Protein AF-A0A2V6G7N1-F1 (afdb_monomer_lite)

Foldseek 3Di:
DDDDPPPPPPPDQQDDDDPPVVLVVQLVPCVPVPVSVVVSVVVVCVRCVRNVLSVCVVVVDDNVVD

Structure (mmCIF, N/CA/C/O backbone):
data_AF-A0A2V6G7N1-F1
#
_entry.id   AF-A0A2V6G7N1-F1
#
loop_
_atom_site.group_PDB
_atom_site.id
_atom_site.type_symbol
_atom_site.label_atom_id
_atom_site.label_alt_id
_atom_site.label_comp_id
_atom_site.label_asym_id
_atom_site.label_entity_id
_atom_site.label_seq_id
_atom_site.pdbx_PDB_ins_code
_atom_site.Cartn_x
_atom_site.Cartn_y
_atom_site.Cartn_z
_atom_site.occupancy
_atom_site.B_iso_or_equiv
_atom_site.auth_seq_id
_atom_site.auth_comp_id
_atom_site.auth_asym_id
_atom_site.auth_atom_id
_atom_site.pdbx_PDB_model_num
ATOM 1 N N . MET A 1 1 ? -39.296 5.486 -16.037 1.00 37.88 1 MET A N 1
ATOM 2 C CA . MET A 1 1 ? -38.095 4.663 -16.278 1.00 37.88 1 MET A CA 1
ATOM 3 C C . MET A 1 1 ? -36.887 5.572 -16.103 1.00 37.88 1 MET A C 1
ATOM 5 O O . MET A 1 1 ? -36.487 6.238 -17.045 1.00 37.88 1 MET A O 1
ATOM 9 N N . THR A 1 2 ? -36.423 5.735 -14.865 1.00 45.22 2 THR A N 1
ATOM 10 C CA . THR A 1 2 ? -35.218 6.514 -14.541 1.00 45.22 2 THR A CA 1
ATOM 11 C C . THR A 1 2 ? -33.999 5.611 -14.719 1.00 45.22 2 THR A C 1
ATOM 13 O O . THR A 1 2 ? -34.060 4.460 -14.285 1.00 45.22 2 THR A O 1
ATOM 16 N N . PRO A 1 3 ? -32.920 6.069 -15.373 1.00 54.88 3 PRO A N 1
ATOM 17 C CA . PRO A 1 3 ? -31.700 5.290 -15.452 1.00 54.88 3 PRO A CA 1
ATOM 18 C C . PRO A 1 3 ? -31.042 5.322 -14.071 1.00 54.88 3 PRO A C 1
ATOM 20 O O . PRO A 1 3 ? -30.748 6.389 -13.537 1.00 54.88 3 PRO A O 1
ATOM 23 N N . GLU A 1 4 ? -30.885 4.143 -13.482 1.00 55.12 4 GLU A N 1
ATOM 24 C CA . GLU A 1 4 ? -30.110 3.923 -12.267 1.00 55.12 4 GLU A CA 1
ATOM 25 C C . GLU A 1 4 ? -28.688 4.454 -12.496 1.00 55.12 4 GLU A C 1
ATOM 27 O O . GLU A 1 4 ? -27.943 3.936 -13.330 1.00 55.12 4 GLU A O 1
ATOM 32 N N . ASP A 1 5 ? -28.326 5.510 -11.772 1.00 54.66 5 ASP A N 1
ATOM 33 C CA . ASP A 1 5 ? -26.942 5.945 -11.607 1.00 54.66 5 ASP A CA 1
ATOM 34 C C . ASP A 1 5 ? -26.189 4.773 -10.952 1.00 54.66 5 ASP A C 1
ATOM 36 O O . ASP A 1 5 ? -26.549 4.386 -9.831 1.00 54.66 5 ASP A O 1
ATOM 40 N N . PRO A 1 6 ? -25.200 4.132 -11.614 1.00 55.31 6 PRO A N 1
ATOM 41 C CA . PRO A 1 6 ? -24.434 3.073 -10.989 1.00 55.31 6 PRO A CA 1
ATOM 42 C C . PRO A 1 6 ? -23.509 3.762 -10.000 1.00 55.31 6 PRO A C 1
ATOM 44 O O . PRO A 1 6 ? -22.367 4.082 -10.332 1.00 55.31 6 PRO A O 1
ATOM 47 N N . ALA A 1 7 ? -24.056 4.021 -8.809 1.00 54.09 7 ALA A N 1
ATOM 48 C CA . ALA A 1 7 ? -23.455 4.734 -7.703 1.00 54.09 7 ALA A CA 1
ATOM 49 C C . ALA A 1 7 ? -21.946 4.545 -7.739 1.00 54.09 7 ALA A C 1
ATOM 51 O O . ALA A 1 7 ? -21.444 3.462 -7.415 1.00 54.09 7 ALA A O 1
ATOM 52 N N . GLY A 1 8 ? -21.246 5.590 -8.195 1.00 52.88 8 GLY A N 1
ATOM 53 C CA . GLY A 1 8 ? -19.797 5.634 -8.265 1.00 52.88 8 GLY A CA 1
ATOM 54 C C . GLY A 1 8 ? -19.262 5.270 -6.892 1.00 52.88 8 GLY A C 1
ATOM 55 O O . GLY A 1 8 ? -19.245 6.102 -5.981 1.00 52.88 8 GLY A O 1
ATOM 56 N N . ARG A 1 9 ? -18.913 3.989 -6.720 1.00 60.12 9 ARG A N 1
ATOM 57 C CA . ARG A 1 9 ? -18.536 3.391 -5.445 1.00 60.12 9 ARG A CA 1
ATOM 58 C C . ARG A 1 9 ? -17.199 4.000 -5.078 1.00 60.12 9 ARG A C 1
ATOM 60 O O . ARG A 1 9 ? -16.149 3.453 -5.406 1.00 60.12 9 ARG A O 1
ATOM 67 N N . ARG A 1 10 ? -17.238 5.165 -4.431 1.00 60.44 10 ARG A N 1
ATOM 68 C CA . ARG A 1 10 ? -16.043 5.811 -3.905 1.00 60.44 10 ARG A CA 1
ATOM 69 C C . ARG A 1 10 ? -15.341 4.754 -3.057 1.00 60.44 10 ARG A C 1
ATOM 71 O O . ARG A 1 10 ? -15.990 4.199 -2.162 1.00 60.44 10 ARG A O 1
ATOM 78 N N . PRO A 1 11 ? -14.086 4.394 -3.374 1.00 59.41 11 PRO A N 1
ATOM 79 C CA . PRO A 1 11 ? -13.403 3.330 -2.668 1.00 59.41 11 PRO A CA 1
ATOM 80 C C . PRO A 1 11 ? -13.429 3.655 -1.180 1.00 59.41 11 PRO A C 1
ATOM 82 O O . PRO A 1 11 ? -12.955 4.703 -0.738 1.00 59.41 11 PRO A O 1
ATOM 85 N N . SER A 1 12 ? -14.080 2.779 -0.417 1.00 66.75 12 SER A N 1
ATOM 86 C CA . SER A 1 12 ? -14.190 2.930 1.026 1.00 66.75 12 SER A CA 1
ATOM 87 C C . SER A 1 12 ? -12.771 3.018 1.603 1.00 66.75 12 SER A C 1
ATOM 89 O O . SER A 1 12 ? -11.956 2.162 1.249 1.00 66.75 12 SER A O 1
ATOM 91 N N . PRO A 1 13 ? -12.468 3.987 2.488 1.00 63.06 13 PRO A N 1
ATOM 92 C CA . PRO A 1 13 ? -11.110 4.297 2.953 1.00 63.06 13 PRO A CA 1
ATOM 93 C C . PRO A 1 13 ? -10.276 3.121 3.480 1.00 63.06 13 PRO A C 1
ATOM 95 O O . PRO A 1 13 ? -9.063 3.241 3.566 1.00 63.06 13 PRO A O 1
ATOM 98 N N . GLY A 1 14 ? -10.908 2.002 3.843 1.00 64.50 14 GLY A N 1
ATOM 99 C CA . GLY A 1 14 ? -10.257 0.800 4.369 1.00 64.50 14 GLY A CA 1
ATOM 100 C C 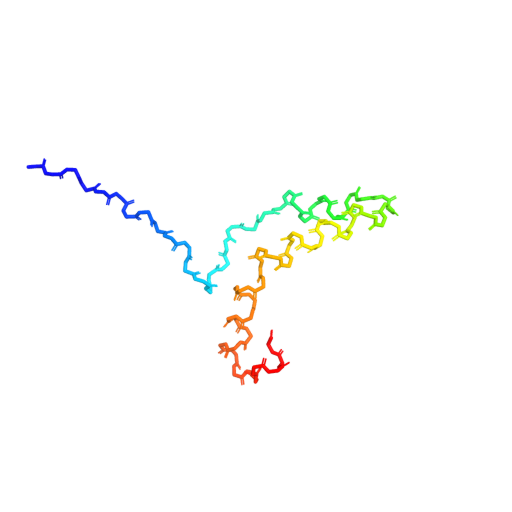. GLY A 1 14 ? -10.336 -0.431 3.463 1.00 64.50 14 GLY A C 1
ATOM 101 O O . GLY A 1 14 ? -10.230 -1.547 3.967 1.00 64.50 14 GLY A O 1
ATOM 102 N N . ARG A 1 15 ? -10.616 -0.276 2.163 1.00 70.88 15 ARG A N 1
ATOM 103 C CA . ARG A 1 15 ? -10.596 -1.389 1.203 1.00 70.88 15 ARG A CA 1
ATOM 104 C C . ARG A 1 15 ? -9.327 -1.302 0.365 1.00 70.88 15 ARG A C 1
ATOM 106 O O . ARG A 1 15 ? -9.043 -0.256 -0.212 1.00 70.88 15 ARG A O 1
ATOM 113 N N . PHE A 1 16 ? -8.599 -2.411 0.281 1.00 73.00 16 PHE A N 1
ATOM 114 C CA . PHE A 1 16 ? -7.535 -2.554 -0.703 1.00 73.00 16 PHE A CA 1
ATOM 115 C C . PHE A 1 16 ? -8.138 -2.384 -2.099 1.00 73.00 16 PHE A C 1
ATOM 117 O O . PHE A 1 16 ? -9.056 -3.111 -2.483 1.00 73.00 16 PHE A O 1
ATOM 124 N N . VAL A 1 17 ? -7.662 -1.382 -2.833 1.00 72.44 17 VAL A N 1
ATOM 125 C CA . VAL A 1 17 ? -7.910 -1.291 -4.275 1.00 72.44 17 VAL A CA 1
ATOM 126 C C . VAL A 1 17 ? -7.210 -2.457 -4.974 1.00 72.44 17 VAL A C 1
ATOM 128 O O . VAL A 1 17 ? -6.284 -3.038 -4.406 1.00 72.44 17 VAL A O 1
ATOM 131 N N . THR A 1 18 ? -7.631 -2.798 -6.197 1.00 75.12 18 THR A N 1
ATOM 132 C CA . THR A 1 18 ? -6.921 -3.786 -7.021 1.00 75.12 18 THR A CA 1
ATOM 133 C C . THR A 1 18 ? -5.434 -3.459 -7.034 1.00 75.12 18 THR A C 1
ATOM 135 O O . THR A 1 18 ? -5.056 -2.319 -7.320 1.00 75.12 18 THR A O 1
ATOM 138 N N . THR A 1 19 ? -4.603 -4.448 -6.699 1.00 72.25 19 THR A N 1
ATOM 139 C CA . THR A 1 19 ? -3.158 -4.270 -6.595 1.00 72.25 19 THR A CA 1
ATOM 140 C C . THR A 1 19 ? -2.611 -3.662 -7.885 1.00 72.25 19 THR A C 1
ATOM 142 O O . THR A 1 19 ? -2.666 -4.275 -8.950 1.00 72.25 19 THR A O 1
ATOM 145 N N . ARG A 1 20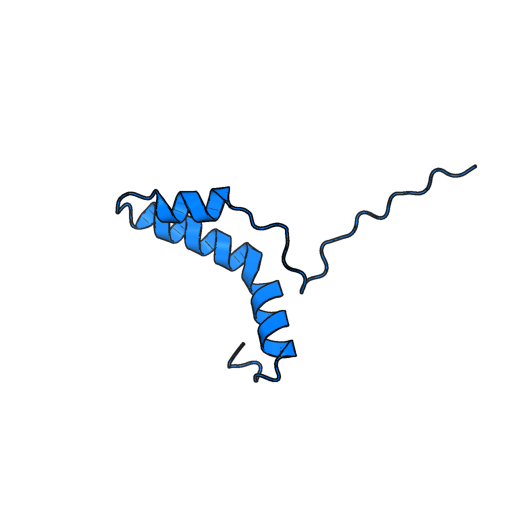 ? -2.084 -2.435 -7.808 1.00 74.25 20 ARG A N 1
ATOM 146 C CA . ARG A 1 20 ? -1.392 -1.760 -8.918 1.00 74.25 20 ARG A CA 1
ATOM 147 C C . ARG A 1 20 ? -0.008 -2.374 -9.134 1.00 74.25 20 ARG A C 1
ATOM 149 O O . ARG A 1 20 ? 1.007 -1.779 -8.773 1.00 74.25 20 ARG A O 1
ATOM 156 N N . TRP A 1 21 ? 0.013 -3.559 -9.738 1.00 79.56 21 TRP A N 1
ATOM 157 C CA . TRP A 1 21 ? 1.224 -4.329 -10.034 1.00 79.56 21 TRP A CA 1
ATOM 158 C C . TRP A 1 21 ? 2.266 -3.543 -10.828 1.00 79.56 21 TRP A C 1
ATOM 160 O O . TRP A 1 21 ? 3.448 -3.702 -10.569 1.00 79.56 21 TRP A O 1
ATOM 170 N N . SER A 1 22 ? 1.854 -2.625 -11.708 1.00 78.75 22 SER A N 1
ATOM 171 C CA . SER A 1 22 ? 2.786 -1.773 -12.459 1.00 78.75 22 SER A CA 1
ATOM 172 C C . SER A 1 22 ? 3.668 -0.893 -11.567 1.00 78.75 22 SER A C 1
ATOM 174 O O . SER A 1 22 ? 4.838 -0.692 -11.877 1.00 78.75 22 SER A O 1
ATOM 176 N N . VAL A 1 23 ? 3.146 -0.399 -10.439 1.00 77.94 23 VAL A N 1
ATOM 177 C CA . VAL A 1 23 ? 3.921 0.420 -9.489 1.00 77.94 23 VAL A CA 1
ATOM 178 C C . VAL A 1 23 ? 4.881 -0.458 -8.688 1.00 77.94 23 VAL A C 1
ATOM 180 O O . VAL A 1 23 ? 6.035 -0.091 -8.502 1.00 77.94 23 VAL A O 1
ATOM 183 N N . VAL A 1 24 ? 4.421 -1.637 -8.263 1.00 80.81 24 VAL A N 1
ATOM 184 C CA . VAL A 1 24 ? 5.250 -2.618 -7.545 1.00 80.81 24 VAL A CA 1
ATOM 185 C C . VAL A 1 24 ? 6.399 -3.107 -8.427 1.00 80.81 24 VAL A C 1
ATOM 187 O O . VAL A 1 24 ? 7.540 -3.147 -7.977 1.00 80.81 24 VAL A O 1
ATOM 190 N N . LEU A 1 25 ? 6.117 -3.407 -9.695 1.00 81.75 25 LEU A N 1
ATOM 191 C CA . LEU A 1 25 ? 7.123 -3.838 -10.659 1.00 81.75 25 LEU A CA 1
ATOM 192 C C . LEU A 1 25 ? 8.117 -2.709 -10.959 1.00 81.75 25 LEU A C 1
ATOM 194 O O . LEU A 1 25 ? 9.315 -2.938 -10.948 1.00 81.75 25 LEU A O 1
ATOM 198 N N . SER A 1 26 ? 7.648 -1.459 -11.069 1.00 76.38 26 SER A N 1
ATOM 199 C CA . SER A 1 26 ? 8.535 -0.294 -11.235 1.00 76.38 26 SER A CA 1
ATOM 200 C C . SER A 1 26 ? 9.482 -0.074 -10.043 1.00 76.38 26 SER A C 1
ATOM 202 O O . SER A 1 26 ? 10.588 0.428 -10.233 1.00 76.38 26 SER A O 1
ATOM 204 N N . CYS A 1 27 ? 9.074 -0.429 -8.815 1.00 72.50 27 CYS A N 1
ATOM 205 C CA . CYS A 1 27 ? 9.981 -0.453 -7.659 1.00 72.50 27 CYS A CA 1
ATOM 206 C C . CYS A 1 27 ? 11.055 -1.541 -7.804 1.00 72.50 27 CYS A C 1
ATOM 208 O O . CYS A 1 27 ? 12.213 -1.292 -7.475 1.00 72.50 27 CYS A O 1
ATOM 210 N N . ALA A 1 28 ? 10.658 -2.740 -8.244 1.00 77.62 28 ALA A N 1
ATOM 211 C CA . ALA A 1 28 ? 11.540 -3.899 -8.376 1.00 77.62 28 ALA A CA 1
ATOM 212 C C . ALA A 1 28 ? 12.550 -3.734 -9.528 1.00 77.62 28 ALA A C 1
ATOM 214 O O . ALA A 1 28 ? 13.727 -4.050 -9.366 1.00 77.62 28 ALA A O 1
ATOM 215 N N . ASP A 1 29 ? 12.110 -3.146 -10.640 1.00 80.06 29 ASP A N 1
ATOM 216 C CA . ASP A 1 29 ? 12.892 -2.946 -11.867 1.00 80.06 29 ASP A CA 1
ATOM 217 C C . ASP A 1 29 ? 13.765 -1.682 -11.831 1.00 80.06 29 ASP A C 1
ATOM 219 O O . ASP A 1 29 ? 14.355 -1.286 -12.832 1.00 80.06 29 ASP A O 1
ATOM 223 N N . ALA A 1 30 ? 13.884 -1.005 -10.687 1.00 78.50 30 ALA A N 1
ATOM 224 C CA . ALA A 1 30 ? 14.646 0.238 -10.601 1.00 78.50 30 ALA A CA 1
ATOM 225 C C . ALA A 1 30 ? 16.164 0.060 -10.835 1.00 78.50 30 ALA A C 1
ATOM 227 O O . ALA A 1 30 ? 16.870 1.061 -10.897 1.00 78.50 30 ALA A O 1
ATOM 228 N N . HIS A 1 31 ? 16.681 -1.171 -10.969 1.00 80.94 31 HIS A N 1
ATOM 229 C CA . HIS A 1 31 ? 18.086 -1.483 -11.291 1.00 80.94 31 HIS A CA 1
ATOM 230 C C . HIS A 1 31 ? 19.122 -0.704 -10.450 1.00 80.94 31 HIS A C 1
ATOM 232 O O . HIS A 1 31 ? 20.172 -0.303 -10.946 1.00 80.94 31 HIS A O 1
ATOM 238 N N . GLY A 1 32 ? 18.829 -0.462 -9.168 1.00 76.31 32 GLY A N 1
ATOM 239 C CA . GLY A 1 32 ? 19.710 0.295 -8.267 1.00 76.31 32 GLY A CA 1
ATOM 240 C C . GLY A 1 32 ? 19.555 1.823 -8.326 1.00 76.31 32 GLY A C 1
ATOM 241 O O . GLY A 1 32 ? 20.221 2.527 -7.567 1.00 76.31 32 GLY A O 1
ATOM 242 N N . ASP A 1 33 ? 18.647 2.355 -9.150 1.00 87.44 33 ASP A N 1
ATOM 243 C CA . ASP A 1 33 ? 18.247 3.766 -9.137 1.00 87.44 33 ASP A CA 1
ATOM 244 C C . ASP A 1 33 ? 17.440 4.067 -7.866 1.00 87.44 33 ASP A C 1
ATOM 246 O O . ASP A 1 33 ? 16.211 3.927 -7.788 1.00 87.44 33 ASP A O 1
ATOM 250 N N . LYS A 1 34 ? 18.173 4.494 -6.837 1.00 85.50 34 LYS A N 1
ATOM 251 C CA . LYS A 1 34 ? 17.638 4.821 -5.514 1.00 85.50 34 LYS A CA 1
ATOM 252 C C . LYS A 1 34 ? 16.515 5.860 -5.579 1.00 85.50 34 LYS A C 1
ATOM 254 O O . LYS A 1 34 ? 15.572 5.778 -4.791 1.00 85.50 34 LYS A O 1
ATOM 259 N N . GLN A 1 35 ? 16.581 6.815 -6.507 1.00 87.12 35 GLN A N 1
ATOM 260 C CA . GLN A 1 35 ? 15.585 7.879 -6.606 1.00 87.12 35 GLN A CA 1
ATOM 261 C C . GLN A 1 35 ? 14.268 7.358 -7.193 1.00 87.12 35 GLN A C 1
ATOM 263 O O . GLN A 1 35 ? 13.193 7.685 -6.679 1.00 87.12 35 GLN A O 1
ATOM 268 N N . LYS A 1 36 ? 14.332 6.494 -8.213 1.00 83.12 36 LYS A N 1
ATOM 269 C CA . LYS A 1 36 ? 13.140 5.815 -8.745 1.00 83.12 36 LYS A CA 1
ATOM 270 C C . LYS A 1 36 ? 12.508 4.879 -7.721 1.00 83.12 36 LYS A C 1
ATOM 272 O O . LYS A 1 36 ? 11.289 4.939 -7.551 1.00 83.12 36 LYS A O 1
ATOM 277 N N . MET A 1 37 ? 13.312 4.103 -6.988 1.00 83.44 37 MET A N 1
ATOM 278 C CA . MET A 1 37 ? 12.810 3.252 -5.899 1.00 83.44 37 MET A CA 1
ATOM 279 C C . MET A 1 37 ? 12.060 4.063 -4.843 1.00 83.44 37 MET A C 1
ATOM 281 O O . MET A 1 37 ? 10.933 3.726 -4.490 1.00 83.44 37 MET A O 1
ATOM 285 N N . GLN A 1 38 ? 12.658 5.157 -4.361 1.00 87.25 38 GLN A N 1
ATOM 286 C CA . GLN A 1 38 ? 12.032 6.009 -3.348 1.00 87.25 38 GLN A CA 1
ATOM 287 C C . GLN A 1 38 ? 10.720 6.618 -3.843 1.00 87.25 38 GLN A C 1
ATOM 289 O O . GLN A 1 38 ? 9.732 6.633 -3.109 1.00 87.25 38 GLN A O 1
ATOM 294 N N . LYS A 1 39 ? 10.686 7.084 -5.096 1.00 87.50 39 LYS A N 1
ATOM 295 C CA . LYS A 1 39 ? 9.475 7.651 -5.692 1.00 87.50 39 LYS A CA 1
ATOM 296 C C . LYS A 1 39 ? 8.360 6.611 -5.795 1.00 87.50 39 LYS A C 1
ATOM 298 O O . LYS A 1 39 ? 7.232 6.888 -5.394 1.00 87.50 39 LYS A O 1
ATOM 303 N N . ALA A 1 40 ? 8.667 5.425 -6.308 1.00 84.31 40 ALA A N 1
ATOM 304 C CA . ALA A 1 40 ? 7.679 4.371 -6.483 1.00 84.31 40 ALA A CA 1
ATOM 305 C C . ALA A 1 40 ? 7.187 3.817 -5.127 1.00 84.31 40 ALA A C 1
ATOM 307 O O . ALA A 1 40 ? 5.982 3.624 -4.948 1.00 84.31 40 ALA A O 1
ATOM 308 N N . LEU A 1 41 ? 8.070 3.694 -4.126 1.00 84.50 41 LEU A N 1
ATOM 309 C CA . LEU A 1 41 ? 7.689 3.336 -2.757 1.00 84.50 41 LEU A CA 1
ATOM 310 C C . LEU A 1 41 ? 6.783 4.397 -2.118 1.00 84.50 41 LEU A C 1
ATOM 312 O O . LEU A 1 41 ? 5.771 4.050 -1.514 1.00 84.50 41 LEU A O 1
ATOM 316 N N . ALA A 1 42 ? 7.096 5.685 -2.286 1.00 88.38 42 ALA A N 1
ATOM 317 C CA . ALA A 1 42 ? 6.257 6.768 -1.780 1.00 88.38 42 ALA A CA 1
ATOM 318 C C . ALA A 1 42 ? 4.844 6.728 -2.386 1.00 88.38 42 ALA A C 1
ATOM 320 O O . ALA A 1 42 ? 3.865 6.951 -1.674 1.00 88.38 42 ALA A O 1
ATOM 321 N N . GLU A 1 43 ? 4.720 6.403 -3.675 1.00 86.06 43 GLU A N 1
ATOM 322 C CA . GLU A 1 43 ? 3.417 6.219 -4.320 1.00 86.06 43 GLU A CA 1
ATOM 323 C C . GLU A 1 43 ? 2.656 5.009 -3.763 1.00 86.06 43 GLU A C 1
ATOM 325 O O . GLU A 1 43 ? 1.463 5.125 -3.472 1.00 86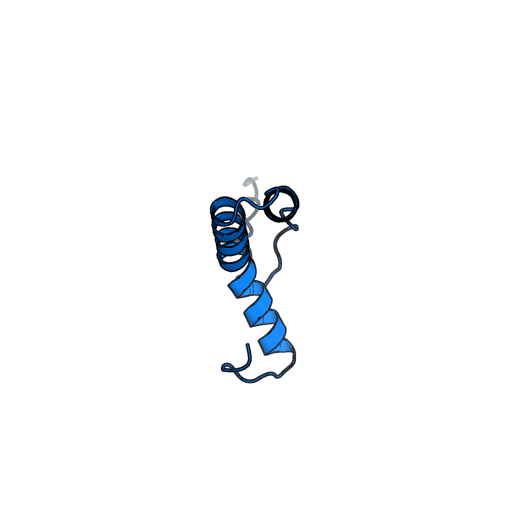.06 43 GLU A O 1
ATOM 330 N N . LEU A 1 44 ? 3.327 3.876 -3.521 1.00 84.00 44 LEU A N 1
ATOM 331 C CA . LEU A 1 44 ? 2.705 2.731 -2.846 1.00 84.00 44 LEU A CA 1
ATOM 332 C C . LEU A 1 44 ? 2.217 3.103 -1.442 1.00 84.00 44 LEU A C 1
ATOM 334 O O . LEU A 1 44 ? 1.060 2.835 -1.118 1.00 84.00 44 LEU A O 1
ATOM 338 N N . CYS A 1 45 ? 3.048 3.774 -0.640 1.00 86.38 45 CYS A N 1
ATOM 339 C CA . CYS A 1 45 ? 2.661 4.234 0.692 1.00 86.38 45 CYS A CA 1
ATOM 340 C C . CYS A 1 45 ? 1.430 5.148 0.625 1.00 86.38 45 CYS A C 1
ATOM 342 O O . CYS A 1 45 ? 0.461 4.918 1.339 1.00 86.38 45 CYS A O 1
ATOM 344 N N . LYS A 1 46 ? 1.387 6.130 -0.282 1.00 85.25 46 LYS A N 1
ATOM 345 C CA . LYS A 1 46 ? 0.217 7.018 -0.428 1.00 85.25 46 LYS A CA 1
ATOM 346 C C . LYS A 1 46 ? -1.065 6.269 -0.797 1.00 85.25 46 LYS A C 1
ATOM 348 O O . LYS A 1 46 ? -2.135 6.622 -0.304 1.00 85.25 46 LYS A O 1
ATOM 353 N N . ILE A 1 47 ? -0.968 5.260 -1.661 1.00 83.50 47 ILE A N 1
ATOM 354 C CA . ILE A 1 47 ? -2.131 4.501 -2.138 1.00 83.50 47 ILE A CA 1
ATOM 355 C C . ILE A 1 47 ? -2.630 3.536 -1.059 1.00 83.50 47 ILE A C 1
ATOM 357 O O . ILE A 1 47 ? -3.839 3.423 -0.846 1.00 83.50 47 ILE A O 1
ATOM 361 N N . TYR A 1 48 ? -1.713 2.853 -0.373 1.00 84.06 48 TYR A N 1
ATOM 362 C CA . TYR A 1 48 ? -2.057 1.749 0.517 1.00 84.06 48 TYR A CA 1
ATOM 363 C C . TYR A 1 48 ? -2.031 2.089 2.007 1.00 84.06 48 TYR A C 1
ATOM 365 O O . TYR A 1 48 ? -2.517 1.267 2.779 1.00 84.06 48 TYR A O 1
ATOM 373 N N . TRP A 1 49 ? -1.571 3.271 2.444 1.00 86.81 49 TRP A N 1
ATOM 374 C CA . TRP A 1 49 ? -1.509 3.564 3.884 1.00 86.81 49 TRP A CA 1
ATOM 375 C C . TRP A 1 49 ? -2.877 3.420 4.560 1.00 86.81 49 TRP A C 1
ATOM 377 O O . TRP A 1 49 ? -2.975 2.784 5.598 1.00 86.81 49 TRP A O 1
ATOM 387 N N . ARG A 1 50 ? -3.956 3.937 3.953 1.00 86.62 50 ARG A N 1
ATOM 388 C CA . ARG A 1 50 ? -5.307 3.891 4.544 1.00 86.62 50 ARG A CA 1
ATOM 389 C C . ARG A 1 50 ? -5.838 2.464 4.691 1.00 86.62 50 ARG A C 1
ATOM 391 O O . ARG A 1 50 ? -6.280 2.130 5.789 1.00 86.62 50 ARG A O 1
ATOM 398 N N . PRO A 1 51 ? -5.823 1.611 3.645 1.00 86.19 51 PRO A N 1
ATOM 399 C CA . PRO A 1 51 ? -6.268 0.233 3.799 1.00 86.19 51 PRO A CA 1
ATOM 400 C C . PRO A 1 51 ? -5.351 -0.601 4.699 1.00 86.19 51 PRO A C 1
ATOM 402 O O . PRO A 1 51 ? -5.877 -1.420 5.447 1.00 86.19 51 PRO A O 1
ATOM 405 N N . VAL A 1 52 ? -4.031 -0.373 4.695 1.00 86.44 52 VAL A N 1
ATOM 406 C CA . VAL A 1 52 ? -3.089 -1.059 5.601 1.00 86.44 52 VAL A CA 1
ATOM 407 C C . VAL A 1 52 ? -3.353 -0.669 7.055 1.00 86.44 52 VAL A C 1
ATO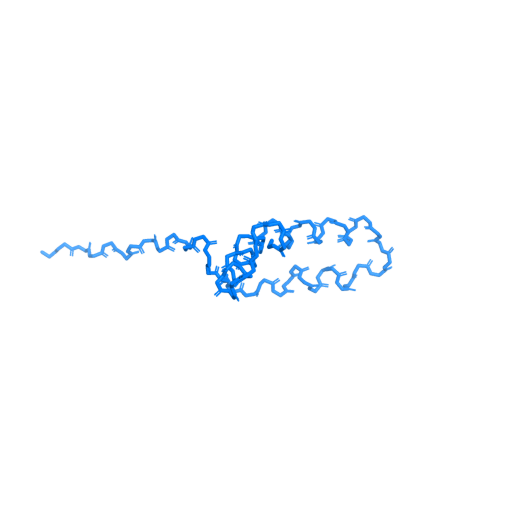M 409 O O . VAL A 1 52 ? -3.625 -1.542 7.872 1.00 86.44 52 VAL A O 1
ATOM 412 N N . PHE A 1 53 ? -3.398 0.628 7.357 1.00 87.81 53 PHE A N 1
ATOM 413 C CA . PHE A 1 53 ? -3.717 1.149 8.686 1.00 87.81 53 PHE A CA 1
ATOM 414 C C . PHE A 1 53 ? -5.078 0.636 9.177 1.00 87.81 53 PHE A C 1
ATOM 416 O O . PHE A 1 53 ? -5.211 0.126 10.286 1.00 87.81 53 PHE A O 1
ATOM 423 N N . ALA A 1 54 ? -6.111 0.702 8.329 1.00 87.56 54 ALA A N 1
ATOM 424 C CA . ALA A 1 54 ? -7.438 0.193 8.668 1.00 87.56 54 ALA A CA 1
ATOM 425 C C . ALA A 1 54 ? -7.444 -1.325 8.918 1.00 87.56 54 ALA A C 1
ATOM 427 O O . ALA A 1 54 ? -8.203 -1.796 9.763 1.00 87.56 54 ALA A O 1
ATOM 428 N N . PHE A 1 55 ? -6.627 -2.089 8.191 1.00 87.25 55 PHE A N 1
ATOM 429 C CA . PHE A 1 55 ? -6.471 -3.526 8.392 1.00 87.25 55 PHE A CA 1
ATOM 430 C C . PHE A 1 55 ? -5.771 -3.835 9.719 1.00 87.25 55 PHE A C 1
ATOM 432 O O . PHE A 1 55 ? -6.309 -4.618 10.498 1.00 87.25 55 PHE A O 1
ATOM 439 N N . ILE A 1 56 ? -4.655 -3.164 10.020 1.00 89.19 56 ILE A N 1
ATOM 440 C CA . ILE A 1 56 ? -3.920 -3.328 11.284 1.00 89.19 56 ILE A CA 1
ATOM 441 C C . ILE A 1 56 ? -4.817 -2.960 12.474 1.00 89.19 56 ILE A C 1
ATOM 443 O O . ILE A 1 56 ? -4.952 -3.734 13.421 1.00 89.19 56 ILE A O 1
ATOM 447 N N . ARG A 1 57 ? -5.564 -1.853 12.379 1.00 89.56 57 ARG A N 1
ATOM 448 C CA . ARG A 1 57 ? -6.547 -1.467 13.403 1.00 89.56 57 ARG A CA 1
ATOM 449 C C . ARG A 1 57 ? -7.660 -2.491 13.612 1.00 89.56 57 ARG A C 1
ATOM 451 O O . ARG A 1 57 ? -8.133 -2.650 14.733 1.00 89.56 57 ARG A O 1
ATOM 458 N N . ARG A 1 58 ? -8.097 -3.185 12.558 1.00 86.56 58 ARG A N 1
ATOM 459 C CA . ARG A 1 58 ? -9.102 -4.259 12.666 1.00 86.56 58 ARG A CA 1
ATOM 460 C C . ARG A 1 58 ? -8.556 -5.523 13.324 1.00 86.56 58 ARG A C 1
ATOM 462 O O . ARG A 1 58 ? -9.356 -6.308 13.816 1.00 86.56 58 ARG A O 1
ATOM 469 N N . GLN A 1 59 ? -7.238 -5.708 13.361 1.00 89.31 59 GLN A N 1
ATOM 470 C CA . GLN A 1 59 ? -6.604 -6.809 14.092 1.00 89.31 59 GLN A CA 1
ATOM 471 C C . GLN A 1 59 ? -6.464 -6.535 15.600 1.00 89.31 59 GLN A C 1
ATOM 473 O O . GLN A 1 59 ? -5.991 -7.398 16.329 1.00 89.31 59 GLN A O 1
ATOM 478 N N . GLY A 1 60 ? -6.900 -5.366 16.085 1.00 90.69 60 GLY A N 1
ATOM 479 C CA . GLY A 1 60 ? -6.855 -5.016 17.508 1.00 90.69 60 GLY A CA 1
ATOM 480 C C . GLY A 1 60 ? -5.569 -4.314 17.948 1.00 90.69 60 GLY A C 1
ATOM 481 O O . GLY A 1 60 ? -5.397 -4.064 19.138 1.00 90.69 60 GLY A O 1
ATOM 482 N N . HIS A 1 61 ? -4.690 -3.959 17.010 1.00 91.38 61 HIS A N 1
ATOM 483 C CA . HIS A 1 61 ? -3.498 -3.167 17.300 1.00 91.38 61 HIS A CA 1
ATOM 484 C C . HIS A 1 61 ? -3.842 -1.724 17.680 1.00 91.38 61 HIS A C 1
ATOM 486 O O . HIS A 1 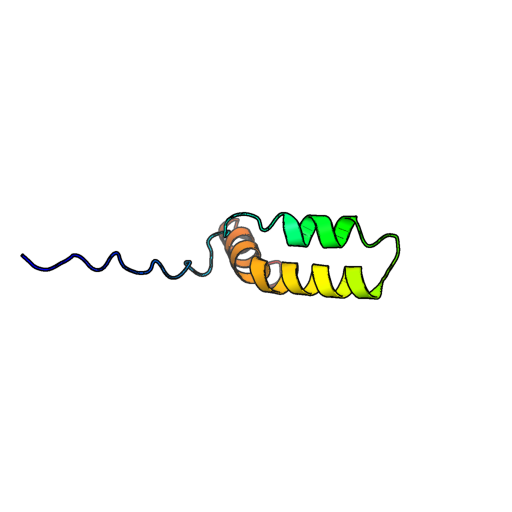61 ? -4.849 -1.151 17.238 1.00 91.38 61 HIS A O 1
ATOM 492 N N . SER A 1 62 ? -2.982 -1.135 18.511 1.00 90.19 62 SER A N 1
ATOM 493 C CA . SER A 1 62 ? -3.129 0.250 18.937 1.00 90.19 62 SER A CA 1
ATOM 494 C C . SER A 1 62 ? -2.917 1.212 17.754 1.00 90.19 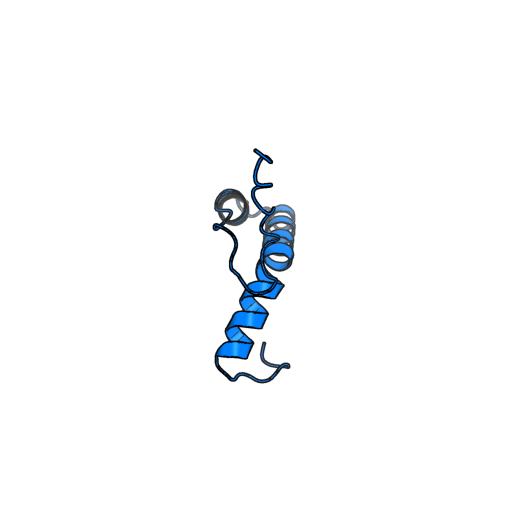62 SER A C 1
ATOM 496 O O . SER A 1 62 ? -2.257 0.857 16.778 1.00 90.19 62 SER A O 1
ATOM 498 N N . PRO A 1 63 ? -3.445 2.450 17.807 1.00 84.81 63 PRO A N 1
ATOM 499 C CA . PRO A 1 63 ? -3.209 3.437 16.755 1.00 84.81 63 PRO A CA 1
ATOM 500 C C . PRO A 1 63 ? -1.737 3.808 16.541 1.00 84.81 63 PRO A C 1
ATOM 502 O O . PRO A 1 63 ? -1.432 4.344 15.486 1.00 84.81 63 PRO A O 1
ATOM 505 N N . SER A 1 64 ? -0.856 3.584 17.524 1.00 87.88 64 SER A N 1
ATOM 506 C CA . SER A 1 64 ? 0.586 3.814 17.367 1.00 87.88 64 SER A CA 1
ATOM 507 C C . SER A 1 64 ? 1.302 2.665 16.661 1.00 87.88 64 SER A C 1
ATOM 509 O O . SER A 1 64 ? 2.360 2.891 16.085 1.00 87.88 64 SER A O 1
ATOM 511 N N . ASP A 1 65 ? 0.733 1.458 16.703 1.00 80.62 65 ASP A N 1
ATOM 512 C CA . ASP A 1 65 ? 1.280 0.266 16.041 1.00 80.62 65 ASP A CA 1
ATOM 513 C C . ASP A 1 65 ? 0.729 0.080 14.613 1.00 80.62 65 ASP A C 1
ATOM 515 O O . ASP A 1 65 ? 1.201 -0.786 13.876 1.00 80.62 65 ASP A O 1
ATOM 519 N N . ALA A 1 66 ? -0.298 0.856 14.246 1.00 77.94 66 ALA A N 1
ATOM 520 C CA . ALA A 1 66 ? -0.976 0.840 12.950 1.00 77.94 66 ALA A CA 1
ATOM 521 C C . ALA A 1 66 ? -0.452 1.930 12.014 1.00 77.94 66 ALA A C 1
ATOM 523 O O . ALA A 1 66 ? -0.364 1.642 10.797 1.00 77.94 66 ALA A O 1
#

Sequence (66 aa):
MTPEDPAGRRPSPGRFVTTRWSVVLSCADAHGDKQKMQKALAELCKIYWRPVFAFIRRQGHSPSDA

Secondary structure (DSSP, 8-state):
---------PPPTTSPPS--HHHHHHHHT-TT-HHHHHHHHHHHHHHHHHHHHHHHHHTT--TTT-

pLDDT: mean 77.24, std 12.5, range [37.88, 91.38]

Radius of gyration: 16.65 Å; chains: 1; bounding box: 58×15×35 Å